Protein AF-A0A7X2STI9-F1 (afdb_monomer)

Structure (mmCIF, N/CA/C/O backbone):
data_AF-A0A7X2STI9-F1
#
_entry.id   AF-A0A7X2STI9-F1
#
loop_
_atom_site.group_PDB
_atom_site.id
_atom_site.type_symbol
_atom_site.label_atom_id
_atom_site.label_alt_id
_atom_site.label_comp_id
_atom_site.label_asym_id
_atom_site.label_entity_id
_atom_site.label_seq_id
_atom_site.pdbx_PDB_ins_code
_atom_site.Cartn_x
_atom_site.Cartn_y
_atom_site.Cartn_z
_atom_site.occupancy
_atom_site.B_iso_or_equiv
_atom_site.auth_seq_id
_atom_site.auth_comp_id
_atom_site.auth_asym_id
_atom_site.auth_atom_id
_atom_site.pdbx_PDB_model_num
ATOM 1 N N . VAL A 1 1 ? 14.026 2.721 -34.056 1.00 85.12 1 VAL A N 1
ATOM 2 C CA . VAL A 1 1 ? 12.592 3.107 -34.039 1.00 85.12 1 VAL A CA 1
ATOM 3 C C . VAL A 1 1 ? 12.156 3.541 -32.645 1.00 85.12 1 VAL A C 1
ATOM 5 O O . VAL A 1 1 ? 11.765 4.688 -32.508 1.00 85.12 1 VAL A O 1
ATOM 8 N N . LEU A 1 2 ? 12.327 2.706 -31.613 1.00 88.25 2 LEU A N 1
ATOM 9 C CA . LEU A 1 2 ? 11.952 3.031 -30.224 1.00 88.25 2 LEU A CA 1
ATOM 10 C C . LEU A 1 2 ? 12.595 4.317 -29.671 1.00 88.25 2 LEU A C 1
ATOM 12 O O . LEU A 1 2 ? 11.921 5.094 -29.005 1.00 88.25 2 LEU A O 1
ATOM 16 N N . GLU A 1 3 ? 13.867 4.571 -29.996 1.00 89.25 3 GLU A N 1
ATOM 17 C CA . GLU A 1 3 ? 14.583 5.804 -29.615 1.00 89.25 3 GLU A CA 1
ATOM 18 C C . GLU A 1 3 ? 13.965 7.045 -30.282 1.00 89.25 3 GLU A C 1
ATOM 20 O O . GLU A 1 3 ? 13.629 8.012 -29.610 1.00 89.25 3 GLU A O 1
ATOM 25 N N . LYS A 1 4 ? 13.665 6.968 -31.588 1.00 91.19 4 LYS A N 1
ATOM 26 C CA . LYS A 1 4 ? 12.944 8.030 -32.319 1.00 91.19 4 LYS A CA 1
ATOM 27 C C . LYS A 1 4 ? 11.525 8.262 -31.784 1.00 91.19 4 LYS A C 1
ATOM 29 O O . LYS A 1 4 ? 11.004 9.361 -31.891 1.00 91.19 4 LYS A O 1
ATOM 34 N N . GLN A 1 5 ? 10.897 7.228 -31.227 1.00 91.94 5 GLN A N 1
ATOM 35 C CA . GLN A 1 5 ? 9.570 7.302 -30.606 1.00 91.94 5 GLN A CA 1
ATOM 36 C C . GLN A 1 5 ? 9.618 7.724 -29.124 1.00 91.94 5 GLN A C 1
ATOM 38 O O . GLN A 1 5 ? 8.564 7.850 -28.487 1.00 91.94 5 GLN A O 1
ATOM 43 N N . GLY A 1 6 ? 10.819 7.937 -28.576 1.00 92.81 6 GLY A N 1
ATOM 44 C CA . GLY A 1 6 ? 11.047 8.400 -27.211 1.00 92.81 6 GLY A CA 1
ATOM 45 C C . GLY A 1 6 ? 10.831 7.343 -26.128 1.00 92.81 6 GLY A C 1
ATOM 46 O O . GLY A 1 6 ? 10.652 7.713 -24.974 1.00 92.81 6 GLY A O 1
ATOM 47 N N . PHE A 1 7 ? 10.804 6.048 -26.459 1.00 94.25 7 PHE A N 1
ATOM 48 C CA . PHE A 1 7 ? 10.651 4.969 -25.468 1.00 94.25 7 PHE A CA 1
ATOM 49 C C . PHE A 1 7 ? 11.977 4.566 -24.808 1.00 94.25 7 PHE A C 1
ATOM 51 O O . PHE A 1 7 ? 11.981 4.073 -23.685 1.00 94.25 7 PHE A O 1
ATOM 58 N N . ILE A 1 8 ? 13.107 4.780 -25.478 1.00 94.12 8 ILE A N 1
ATOM 59 C CA . ILE A 1 8 ? 14.442 4.516 -24.929 1.00 94.12 8 ILE A CA 1
ATOM 60 C C . ILE A 1 8 ? 15.345 5.722 -25.181 1.00 94.12 8 ILE A C 1
ATOM 62 O O . ILE A 1 8 ? 15.178 6.402 -26.192 1.00 94.12 8 ILE A O 1
ATOM 66 N N . THR A 1 9 ? 16.286 5.974 -24.278 1.00 92.19 9 THR A N 1
ATOM 67 C CA . THR A 1 9 ? 17.222 7.105 -24.329 1.00 92.19 9 THR A CA 1
ATOM 68 C C . THR A 1 9 ? 18.651 6.654 -24.031 1.00 92.19 9 THR A C 1
ATOM 70 O O . THR A 1 9 ? 18.864 5.557 -23.511 1.00 92.19 9 THR A O 1
ATOM 73 N N . LYS A 1 10 ? 19.633 7.491 -24.368 1.00 89.06 10 LYS A N 1
ATOM 74 C CA . LYS A 1 10 ? 21.035 7.341 -23.968 1.00 89.06 10 LYS A CA 1
ATOM 75 C C . LYS A 1 10 ? 21.370 8.358 -22.878 1.00 89.06 10 LYS A C 1
ATOM 77 O O . LYS A 1 10 ? 21.097 9.537 -23.058 1.00 89.06 10 LYS A O 1
ATOM 82 N N . GLU A 1 11 ? 22.032 7.907 -21.817 1.00 81.00 11 GLU A N 1
ATOM 83 C CA . GLU A 1 11 ? 22.562 8.792 -20.762 1.00 81.00 11 GLU A CA 1
ATOM 84 C C . GLU A 1 11 ? 23.889 9.452 -21.177 1.00 81.00 11 GLU A C 1
ATOM 86 O O . GLU A 1 11 ? 24.138 10.621 -20.894 1.00 81.00 11 GLU A O 1
ATOM 91 N N . HIS A 1 12 ? 24.728 8.727 -21.928 1.00 85.00 12 HIS A N 1
ATOM 92 C CA . HIS A 1 12 ? 25.977 9.237 -22.502 1.00 85.00 12 HIS A CA 1
ATOM 93 C C . HIS A 1 12 ? 26.165 8.760 -23.947 1.00 85.00 12 HIS A C 1
ATOM 95 O O . HIS A 1 12 ? 25.553 7.783 -24.386 1.00 85.00 12 HIS A O 1
ATOM 101 N N . SER A 1 13 ? 27.041 9.432 -24.698 1.00 76.75 13 SER A N 1
ATOM 102 C CA . SER A 1 13 ? 27.266 9.180 -26.130 1.00 76.75 13 SER A CA 1
ATOM 103 C C . SER A 1 13 ? 27.685 7.732 -26.439 1.00 76.75 13 SER A C 1
ATOM 105 O O . SER A 1 13 ? 27.204 7.148 -27.420 1.00 76.75 13 SER A O 1
ATOM 107 N N . SER A 1 14 ? 28.501 7.131 -25.567 1.00 76.75 14 SER A N 1
ATOM 108 C CA . SER A 1 14 ? 29.017 5.758 -25.663 1.00 76.75 14 SER A CA 1
ATOM 109 C C . SER A 1 14 ? 28.209 4.706 -24.889 1.00 76.75 14 SER A C 1
ATOM 111 O O . SER A 1 14 ? 28.535 3.523 -24.966 1.00 76.75 14 SER A O 1
ATOM 113 N N . SER A 1 15 ? 27.144 5.089 -24.178 1.00 81.12 15 SER A N 1
ATOM 114 C CA . SER A 1 15 ? 26.366 4.154 -23.358 1.00 81.12 15 SER A CA 1
ATOM 115 C C . SER A 1 15 ? 25.336 3.351 -24.159 1.00 81.12 15 SER A C 1
ATOM 117 O O . SER A 1 15 ? 24.900 3.729 -25.256 1.00 81.12 15 SER A O 1
ATOM 119 N N . GLY A 1 16 ? 24.903 2.235 -23.561 1.00 85.81 16 GLY A N 1
ATOM 120 C CA . GLY A 1 16 ? 23.682 1.533 -23.954 1.00 85.81 16 GLY A CA 1
ATOM 121 C C . GLY A 1 16 ? 22.433 2.414 -23.808 1.00 85.81 16 GLY A C 1
ATOM 122 O O . GLY A 1 16 ? 22.506 3.551 -23.340 1.00 85.81 16 GLY A O 1
ATOM 123 N N . ARG A 1 17 ? 21.272 1.895 -24.226 1.00 89.69 17 ARG A N 1
ATOM 124 C CA . ARG A 1 17 ? 19.998 2.602 -24.039 1.00 89.69 17 ARG A CA 1
ATOM 125 C C . ARG A 1 17 ? 19.312 2.154 -22.755 1.00 89.69 17 ARG A C 1
ATOM 127 O O . ARG A 1 17 ? 19.320 0.963 -22.455 1.00 89.69 17 ARG A O 1
ATOM 134 N N . ILE A 1 18 ? 18.660 3.088 -22.074 1.00 92.69 18 ILE A N 1
ATOM 135 C CA . ILE A 1 18 ? 17.766 2.816 -20.947 1.00 92.69 18 ILE A CA 1
ATOM 136 C C . ILE A 1 18 ? 16.326 3.218 -21.297 1.00 92.69 18 ILE A C 1
ATOM 138 O O . ILE A 1 18 ? 16.126 4.057 -22.183 1.00 92.69 18 ILE A O 1
ATOM 142 N N . PRO A 1 19 ? 15.304 2.631 -20.652 1.00 94.31 19 PRO A N 1
ATOM 143 C CA . PRO A 1 19 ? 13.924 3.061 -20.837 1.00 94.31 19 PRO A CA 1
ATOM 144 C C . PRO A 1 19 ? 13.751 4.514 -20.397 1.00 94.31 19 PRO A C 1
ATOM 146 O O . PRO A 1 19 ? 14.183 4.897 -19.314 1.00 94.31 19 PRO A O 1
ATOM 149 N N . SER A 1 20 ? 13.069 5.313 -21.211 1.00 94.44 20 SER A N 1
ATOM 150 C CA . SER A 1 20 ? 12.525 6.584 -20.733 1.00 94.44 20 SER A CA 1
ATOM 151 C C . SER A 1 20 ? 11.319 6.322 -19.823 1.00 94.44 20 SER A C 1
ATOM 153 O O . SER A 1 20 ? 10.796 5.205 -19.785 1.00 94.44 20 SER A O 1
ATOM 155 N N . LEU A 1 21 ? 10.786 7.359 -19.167 1.00 95.06 21 LEU A N 1
ATOM 156 C CA . LEU A 1 21 ? 9.521 7.252 -18.426 1.00 95.06 21 LEU A CA 1
ATOM 157 C C . LEU A 1 21 ? 8.390 6.674 -19.298 1.00 95.06 21 LEU A C 1
ATOM 159 O O . LEU A 1 21 ? 7.634 5.807 -18.861 1.00 95.06 21 LEU A O 1
ATOM 163 N N . LYS A 1 22 ? 8.315 7.112 -20.561 1.00 95.25 22 LYS A N 1
ATOM 164 C CA . LYS A 1 22 ? 7.351 6.617 -21.552 1.00 95.25 22 LYS A CA 1
ATOM 165 C C . LYS A 1 22 ? 7.599 5.143 -21.890 1.00 95.25 22 LYS A C 1
ATOM 167 O O . LYS A 1 22 ? 6.649 4.373 -21.992 1.00 95.25 22 LYS A O 1
ATOM 172 N N . GLY A 1 23 ? 8.866 4.751 -22.042 1.00 96.06 23 GLY A N 1
ATOM 173 C CA . GLY A 1 23 ? 9.295 3.356 -22.211 1.00 96.06 23 GLY A CA 1
ATOM 174 C C . GLY A 1 23 ? 8.860 2.465 -21.067 1.00 96.06 23 GLY A C 1
ATOM 175 O O . GLY A 1 23 ? 8.238 1.428 -21.284 1.00 96.06 23 GLY A O 1
ATOM 176 N N . TYR A 1 24 ? 9.160 2.904 -19.850 1.00 94.94 24 TYR A N 1
ATOM 177 C CA . TYR A 1 24 ? 8.841 2.174 -18.637 1.00 94.94 24 TYR A CA 1
ATOM 178 C C . TYR A 1 24 ? 7.329 2.016 -18.456 1.00 94.94 24 TYR A C 1
ATOM 180 O O . TYR A 1 24 ? 6.855 0.908 -18.222 1.00 94.94 24 TYR A O 1
ATOM 188 N N . ARG A 1 25 ? 6.552 3.090 -18.657 1.00 95.12 25 ARG A N 1
ATOM 189 C CA . ARG A 1 25 ? 5.084 3.038 -18.613 1.00 95.12 25 ARG A CA 1
ATOM 190 C C . ARG A 1 25 ? 4.520 2.063 -19.648 1.00 95.12 25 ARG A C 1
ATOM 192 O O . ARG A 1 25 ? 3.729 1.204 -19.291 1.00 95.12 25 ARG A O 1
ATOM 199 N N . TYR A 1 26 ? 4.990 2.124 -20.895 1.00 94.81 26 TYR A N 1
ATOM 200 C CA . TYR A 1 26 ? 4.547 1.195 -21.939 1.00 94.81 26 TYR A CA 1
ATOM 201 C C . TYR A 1 26 ? 4.853 -0.266 -21.589 1.00 94.81 26 TYR A C 1
ATOM 203 O O . TYR A 1 26 ? 4.012 -1.136 -21.812 1.00 94.81 26 TYR A O 1
ATOM 211 N N . TYR A 1 27 ? 6.036 -0.535 -21.027 1.00 93.31 27 TYR A N 1
ATOM 212 C CA . TYR A 1 27 ? 6.410 -1.864 -20.549 1.00 93.31 27 TYR A CA 1
ATOM 213 C C . TYR A 1 27 ? 5.455 -2.360 -19.457 1.00 93.31 27 TYR A C 1
ATOM 215 O O . TYR A 1 27 ? 4.930 -3.465 -19.579 1.00 93.31 27 TYR A O 1
ATOM 223 N N . VAL A 1 28 ? 5.178 -1.535 -18.443 1.00 92.75 28 VAL A N 1
ATOM 224 C CA . VAL A 1 28 ? 4.238 -1.868 -17.360 1.00 92.75 28 VAL A CA 1
ATOM 225 C C . VAL A 1 28 ? 2.829 -2.125 -17.896 1.00 92.75 28 VAL A C 1
ATOM 227 O O . VAL A 1 28 ? 2.218 -3.120 -17.526 1.00 92.75 28 VAL A O 1
ATOM 230 N N . ASP A 1 29 ? 2.338 -1.272 -18.793 1.00 92.75 29 ASP A N 1
ATOM 231 C CA . ASP A 1 29 ? 0.945 -1.319 -19.240 1.00 92.75 29 ASP A CA 1
ATOM 232 C C . ASP A 1 29 ? 0.673 -2.443 -20.261 1.00 92.75 29 ASP A C 1
ATOM 234 O O . ASP A 1 29 ? -0.456 -2.917 -20.358 1.00 92.75 29 ASP A O 1
ATOM 238 N N . ASN A 1 30 ? 1.680 -2.872 -21.039 1.00 93.31 30 ASN A N 1
ATOM 239 C CA . ASN A 1 30 ? 1.467 -3.770 -22.190 1.00 93.31 30 ASN A CA 1
ATOM 240 C C . ASN A 1 30 ? 2.268 -5.077 -22.146 1.00 93.31 30 ASN A C 1
ATOM 242 O O . ASN A 1 30 ? 1.900 -6.037 -22.822 1.00 93.31 30 ASN A O 1
ATOM 246 N N . LEU A 1 31 ? 3.395 -5.116 -21.430 1.00 91.69 31 LEU A N 1
ATOM 247 C CA . LEU A 1 31 ? 4.354 -6.226 -21.512 1.00 91.69 31 LEU A CA 1
ATOM 248 C C . LEU A 1 31 ? 4.511 -6.971 -20.184 1.00 91.69 31 LEU A C 1
ATOM 250 O O . LEU A 1 31 ? 4.725 -8.186 -20.190 1.00 91.69 31 LEU A O 1
ATOM 254 N N . VAL A 1 32 ? 4.385 -6.274 -19.053 1.00 90.25 32 VAL A N 1
ATOM 255 C CA . VAL A 1 32 ? 4.416 -6.894 -17.726 1.00 90.25 32 VAL A CA 1
ATOM 256 C C . VAL A 1 32 ? 3.164 -7.736 -17.529 1.00 90.25 32 VAL A C 1
ATOM 258 O O . VAL A 1 32 ? 2.038 -7.251 -17.598 1.00 90.25 32 VAL A O 1
ATOM 261 N N . LYS A 1 33 ? 3.363 -9.020 -17.232 1.00 85.44 33 LYS A N 1
ATOM 262 C CA . LYS A 1 33 ? 2.294 -9.894 -16.748 1.00 85.44 33 LYS A CA 1
ATOM 263 C C . LYS A 1 33 ? 2.317 -9.901 -15.220 1.00 85.44 33 LYS A C 1
ATOM 265 O O . LYS A 1 33 ? 3.411 -9.987 -14.657 1.00 85.44 33 LYS A O 1
ATOM 270 N N . PRO A 1 34 ? 1.154 -9.857 -14.544 1.00 79.56 34 PRO A N 1
ATOM 271 C CA . PRO A 1 34 ? 1.103 -9.990 -13.096 1.00 79.56 34 PRO A CA 1
ATOM 272 C C . PRO A 1 34 ? 1.804 -11.278 -12.667 1.00 79.56 34 PRO A C 1
ATOM 274 O O . PRO A 1 34 ? 1.475 -12.369 -13.144 1.00 79.56 34 PRO A O 1
ATOM 277 N N . VAL A 1 35 ? 2.782 -11.152 -11.775 1.00 78.44 35 VAL A N 1
ATOM 278 C CA . VAL A 1 35 ? 3.419 -12.315 -11.161 1.00 78.44 35 VAL A CA 1
ATOM 279 C C . VAL A 1 35 ? 2.394 -12.961 -10.236 1.00 78.44 35 VAL A C 1
ATOM 281 O O . VAL A 1 35 ? 1.764 -12.286 -9.421 1.00 78.44 35 VAL A O 1
ATOM 284 N N . LYS A 1 36 ? 2.198 -14.275 -10.368 1.00 81.25 36 LYS A N 1
ATOM 285 C CA . LYS A 1 36 ? 1.363 -15.017 -9.421 1.00 81.25 36 LYS A CA 1
ATOM 286 C C . LYS A 1 36 ? 2.079 -15.059 -8.074 1.00 81.25 36 LYS A C 1
ATOM 288 O O . LYS A 1 36 ? 3.204 -15.544 -7.999 1.00 81.25 36 LYS A O 1
ATOM 293 N N . ILE A 1 37 ? 1.412 -14.576 -7.031 1.00 80.12 37 ILE A N 1
ATOM 294 C CA . ILE A 1 37 ? 1.896 -14.705 -5.656 1.00 80.12 37 ILE A CA 1
ATOM 295 C C . ILE A 1 37 ? 1.876 -16.190 -5.286 1.00 80.12 37 ILE A C 1
ATOM 297 O O . ILE A 1 37 ? 0.901 -16.897 -5.557 1.00 80.12 37 ILE A O 1
ATOM 301 N N . ASP A 1 38 ? 2.961 -16.679 -4.696 1.00 86.56 38 ASP A N 1
ATOM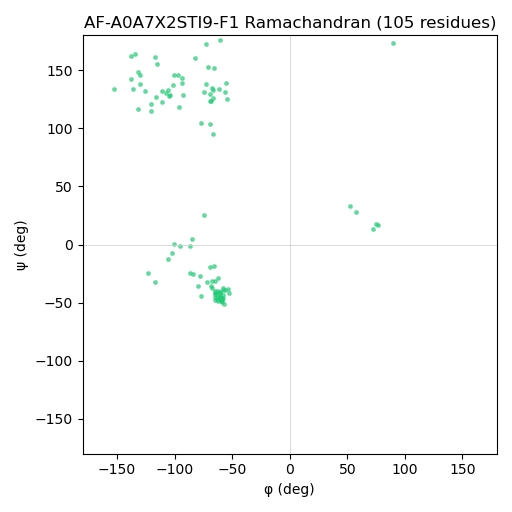 302 C CA . ASP A 1 38 ? 3.054 -18.072 -4.289 1.00 86.56 38 ASP A CA 1
ATOM 303 C C . ASP A 1 38 ? 2.142 -18.371 -3.080 1.00 86.56 38 ASP A C 1
ATOM 305 O O . ASP A 1 38 ? 1.835 -17.516 -2.245 1.00 86.56 38 ASP A O 1
ATOM 309 N N . SER A 1 39 ? 1.707 -19.626 -2.961 1.00 87.69 39 SER A N 1
ATOM 310 C CA . SER A 1 39 ? 0.777 -20.042 -1.901 1.00 87.69 39 SER A CA 1
ATOM 311 C C . SER A 1 39 ? 1.353 -19.957 -0.479 1.00 87.69 39 SER A C 1
ATOM 313 O O . 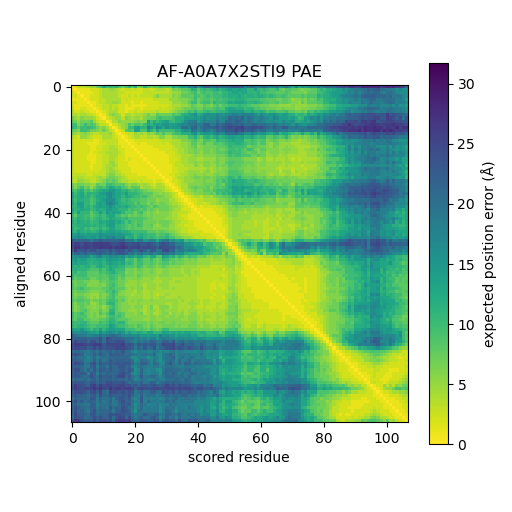SER A 1 39 ? 0.590 -19.993 0.488 1.00 87.69 39 SER A O 1
ATOM 315 N N . LYS A 1 40 ? 2.681 -19.902 -0.317 1.00 88.00 40 LYS A N 1
ATOM 316 C CA . LYS A 1 40 ? 3.330 -19.740 0.988 1.00 88.00 40 LYS A CA 1
ATOM 317 C C . LYS A 1 40 ? 3.227 -18.281 1.421 1.00 88.00 40 LYS A C 1
ATOM 319 O O . LYS A 1 40 ? 2.806 -18.040 2.544 1.00 88.00 40 LYS A O 1
ATOM 324 N N . SER A 1 41 ? 3.487 -17.336 0.521 1.00 82.94 41 SER A N 1
ATOM 325 C CA . SER A 1 41 ? 3.298 -15.903 0.765 1.00 82.94 41 SER A CA 1
ATOM 326 C C . SER A 1 41 ? 1.855 -15.575 1.148 1.00 82.94 41 SER A C 1
ATOM 328 O O . SER A 1 41 ? 1.632 -14.879 2.135 1.00 82.94 41 SER A O 1
ATOM 330 N N . VAL A 1 42 ? 0.865 -16.157 0.458 1.00 87.12 42 VAL A N 1
ATOM 331 C CA . VAL A 1 42 ? -0.558 -15.988 0.817 1.00 87.12 42 VAL A CA 1
ATOM 332 C C . VAL A 1 42 ? -0.847 -16.479 2.238 1.00 87.12 42 VAL A C 1
ATOM 334 O O . VAL A 1 42 ? -1.484 -15.772 3.015 1.00 87.12 42 VAL A O 1
ATOM 337 N N . ARG A 1 43 ? -0.351 -17.666 2.605 1.00 88.06 43 ARG A N 1
ATOM 338 C CA . ARG A 1 43 ? -0.538 -18.226 3.952 1.00 88.06 43 ARG A CA 1
ATOM 339 C C . ARG A 1 43 ? 0.158 -17.399 5.029 1.00 88.06 43 ARG A C 1
ATOM 341 O O . ARG A 1 43 ? -0.430 -17.177 6.082 1.00 88.06 43 ARG A O 1
ATOM 348 N N . SER A 1 44 ? 1.366 -16.909 4.757 1.00 84.62 44 SER A N 1
ATOM 349 C CA . SER A 1 44 ? 2.078 -16.003 5.660 1.00 84.62 44 SER A CA 1
ATOM 350 C C . SER A 1 44 ? 1.265 -14.734 5.913 1.00 84.62 44 SER A C 1
ATOM 352 O O . SER A 1 44 ? 1.039 -14.386 7.067 1.00 84.62 44 SER A O 1
ATOM 354 N N . ILE A 1 45 ? 0.740 -14.098 4.859 1.00 85.50 45 ILE A N 1
ATOM 355 C CA . ILE A 1 45 ? -0.122 -12.912 4.988 1.00 85.50 45 ILE A CA 1
ATOM 356 C C . ILE A 1 45 ? -1.358 -13.240 5.833 1.00 85.50 45 ILE A C 1
ATOM 358 O O . ILE A 1 45 ? -1.635 -12.539 6.799 1.00 85.50 45 ILE A O 1
ATOM 362 N N . GLN A 1 46 ? -2.065 -14.334 5.535 1.00 86.31 46 GLN A N 1
ATOM 363 C CA . GLN A 1 46 ? -3.248 -14.753 6.299 1.00 86.31 46 GLN A CA 1
ATOM 364 C C . GLN A 1 46 ? -2.945 -14.986 7.785 1.00 86.31 46 GLN A C 1
ATOM 366 O O . GLN A 1 46 ? -3.741 -14.597 8.635 1.00 86.31 46 GLN A O 1
ATOM 371 N N . SER A 1 47 ? -1.791 -15.577 8.108 1.00 84.88 47 SER A N 1
ATOM 372 C CA . SER A 1 47 ? -1.394 -15.821 9.500 1.00 84.88 47 SER A CA 1
ATOM 373 C C . SER A 1 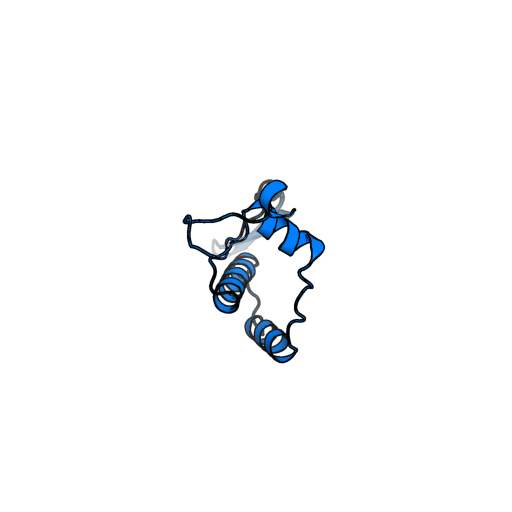47 ? -1.158 -14.536 10.299 1.00 84.88 47 SER A C 1
ATOM 375 O O . SER A 1 47 ? -1.456 -14.503 11.489 1.00 84.88 47 SER A O 1
ATOM 377 N N . LEU A 1 48 ? -0.699 -13.459 9.649 1.00 81.19 48 LEU A N 1
ATOM 378 C CA . LEU A 1 48 ? -0.478 -12.161 10.296 1.00 81.19 48 LEU A CA 1
ATOM 379 C C . LEU A 1 48 ? -1.801 -11.514 10.736 1.00 81.19 48 LEU A C 1
ATOM 381 O O . LEU A 1 48 ? -1.871 -10.855 11.773 1.00 81.19 48 LEU A O 1
ATOM 385 N N . PHE A 1 49 ? -2.883 -11.771 10.003 1.00 80.44 49 PHE A N 1
ATOM 386 C CA . PHE A 1 49 ? -4.220 -11.285 10.344 1.00 80.44 49 PHE A CA 1
ATOM 387 C C . PHE A 1 49 ? -4.985 -12.187 11.333 1.00 80.44 49 PHE A C 1
ATOM 389 O O . PHE A 1 49 ? -6.147 -11.918 11.627 1.00 80.44 49 PHE A O 1
ATOM 396 N N . GLY A 1 50 ? -4.371 -13.250 11.863 1.00 70.56 50 GLY A N 1
ATOM 397 C CA . GLY A 1 50 ? -5.050 -14.222 12.722 1.00 70.56 50 GLY A CA 1
ATOM 398 C C . GLY A 1 50 ? -5.381 -13.738 14.147 1.00 70.56 50 GLY A C 1
ATOM 399 O O . GLY A 1 50 ? -4.528 -13.182 14.836 1.00 70.56 50 GLY A O 1
ATOM 400 N N . ASN A 1 51 ? -6.598 -14.091 14.591 1.00 58.28 51 ASN A N 1
ATOM 401 C CA . ASN A 1 51 ? -7.065 -14.323 15.974 1.00 58.28 51 ASN A CA 1
ATOM 402 C C . ASN A 1 51 ? -7.371 -13.169 16.949 1.00 58.28 51 ASN A C 1
ATOM 404 O O . ASN A 1 51 ? -7.579 -13.448 18.128 1.00 58.28 51 ASN A O 1
ATOM 408 N N . GLU A 1 52 ? -7.543 -11.921 16.512 1.00 63.53 52 GLU A N 1
ATOM 409 C CA . GLU A 1 52 ? -7.997 -10.853 17.422 1.00 63.53 52 GLU A CA 1
ATOM 410 C C . GLU A 1 52 ? -9.039 -9.933 16.782 1.00 63.53 52 GLU A C 1
ATOM 412 O O . GLU A 1 52 ? -8.946 -9.590 15.603 1.00 63.53 52 GLU A O 1
ATOM 417 N N . TYR A 1 53 ? -10.024 -9.503 17.579 1.00 61.62 53 TYR A N 1
ATOM 418 C CA . TYR A 1 53 ? -10.896 -8.386 17.222 1.00 61.62 53 TYR A CA 1
ATOM 419 C C . TYR A 1 53 ? -10.050 -7.110 17.196 1.00 61.62 53 TYR A C 1
ATOM 421 O O . TYR A 1 53 ? -9.811 -6.499 18.235 1.00 61.62 53 TYR A O 1
ATOM 429 N N . ARG A 1 54 ? -9.566 -6.729 16.013 1.00 68.69 54 ARG A N 1
ATOM 430 C CA . ARG A 1 54 ? -8.803 -5.493 15.803 1.00 68.69 54 ARG A CA 1
ATOM 431 C C . ARG A 1 54 ? -9.707 -4.395 15.282 1.00 68.69 54 ARG A C 1
ATOM 433 O O . ARG A 1 54 ? -10.643 -4.649 14.519 1.00 68.69 54 ARG A O 1
ATOM 440 N N . ARG A 1 55 ? -9.420 -3.157 15.681 1.00 78.12 55 ARG A N 1
ATOM 441 C CA . ARG A 1 55 ? -10.096 -1.995 15.094 1.00 78.12 55 ARG A CA 1
ATOM 442 C C . ARG A 1 55 ? -9.696 -1.876 13.624 1.00 78.12 55 ARG A C 1
ATOM 444 O O . ARG A 1 55 ? -8.592 -2.254 13.242 1.00 78.12 55 ARG A O 1
ATOM 451 N N . VAL A 1 56 ? -10.575 -1.306 12.802 1.00 79.94 56 VAL A N 1
ATOM 452 C CA . VAL A 1 56 ? -10.318 -1.113 11.362 1.00 79.94 56 VAL A CA 1
ATOM 453 C C . VAL A 1 56 ? -9.001 -0.367 11.118 1.00 79.94 56 VAL A C 1
ATOM 455 O O . VAL A 1 56 ? -8.244 -0.743 10.228 1.00 79.94 56 VAL A O 1
ATOM 458 N N . ASP A 1 57 ? -8.678 0.624 11.950 1.00 81.19 57 ASP A N 1
ATOM 459 C CA . ASP A 1 57 ? -7.426 1.381 11.836 1.00 81.19 57 ASP A CA 1
ATOM 460 C C . ASP A 1 57 ? -6.177 0.508 12.019 1.00 81.19 57 ASP A C 1
ATOM 462 O O . ASP A 1 57 ? -5.215 0.642 11.268 1.00 81.19 57 ASP A O 1
ATOM 466 N N . GLU A 1 58 ? -6.213 -0.436 12.961 1.00 84.19 58 GLU A N 1
ATOM 467 C CA . GLU A 1 58 ? -5.103 -1.361 13.225 1.00 84.19 58 GLU A CA 1
ATOM 468 C C . GLU A 1 58 ? -4.913 -2.332 12.051 1.00 84.19 58 GLU A C 1
ATOM 470 O O . GLU A 1 58 ? -3.788 -2.669 11.684 1.00 84.19 58 GLU A O 1
ATOM 475 N N . ILE A 1 59 ? -6.013 -2.745 11.410 1.00 85.44 59 ILE A N 1
ATOM 476 C CA . ILE A 1 59 ? -5.973 -3.580 10.202 1.00 85.44 5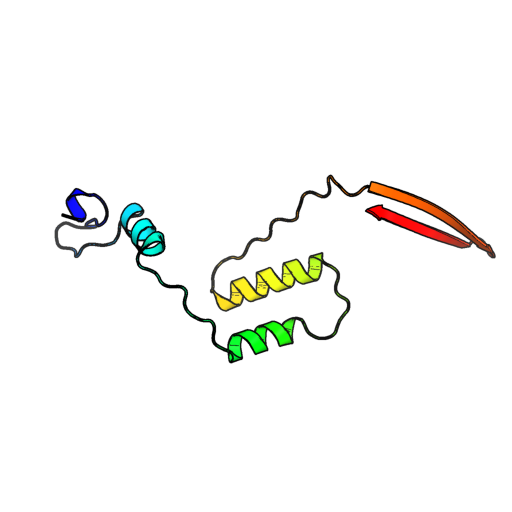9 ILE A CA 1
ATOM 477 C C . ILE A 1 59 ? -5.328 -2.812 9.040 1.00 85.44 59 ILE A C 1
ATOM 479 O O . ILE A 1 59 ? -4.513 -3.377 8.304 1.00 85.44 59 ILE A O 1
ATOM 483 N N . ILE A 1 60 ? -5.668 -1.531 8.872 1.00 87.12 60 ILE A N 1
ATOM 484 C CA . ILE A 1 60 ? -5.118 -0.670 7.816 1.00 87.12 60 ILE A CA 1
ATOM 485 C C . ILE A 1 60 ? -3.613 -0.455 8.024 1.00 87.12 60 ILE A C 1
ATOM 487 O O . ILE A 1 60 ? -2.834 -0.655 7.089 1.00 87.12 60 ILE A O 1
ATOM 491 N N . GLU A 1 61 ? -3.193 -0.115 9.243 1.00 87.62 61 GLU A N 1
ATOM 492 C CA . GLU A 1 61 ? -1.781 0.083 9.589 1.00 87.62 61 GLU A CA 1
ATOM 493 C C . GLU A 1 61 ? -0.959 -1.194 9.363 1.00 87.62 61 GLU A C 1
ATOM 495 O O . GLU A 1 61 ? 0.079 -1.172 8.695 1.00 87.62 61 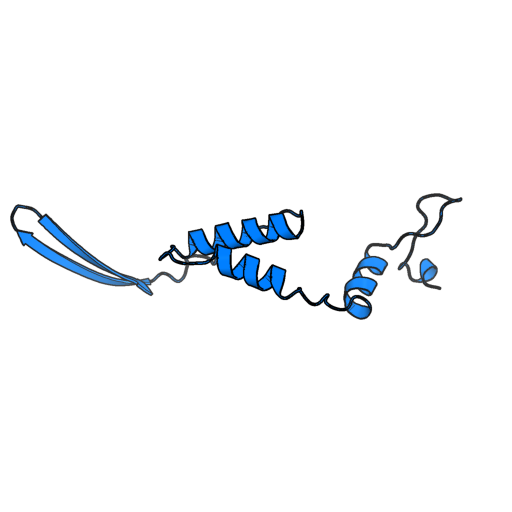GLU A O 1
ATOM 500 N N . MET A 1 62 ? -1.465 -2.338 9.836 1.00 88.31 62 MET A N 1
ATOM 501 C CA . MET A 1 62 ? -0.818 -3.633 9.634 1.00 88.31 62 MET A CA 1
ATOM 502 C C . MET A 1 62 ? -0.687 -3.980 8.147 1.00 88.31 62 MET A C 1
ATOM 504 O O . MET A 1 62 ? 0.363 -4.449 7.709 1.00 88.31 62 MET A O 1
ATOM 508 N N . SER A 1 63 ? -1.724 -3.713 7.352 1.00 89.50 63 SER A N 1
ATOM 509 C CA . SER A 1 63 ? -1.702 -3.952 5.905 1.00 89.50 63 SER A CA 1
ATOM 510 C C . SER A 1 63 ? -0.622 -3.122 5.209 1.00 89.50 63 SER A C 1
ATOM 512 O O . SER A 1 63 ? 0.114 -3.649 4.372 1.00 89.50 63 SER A O 1
ATOM 514 N N . ALA A 1 64 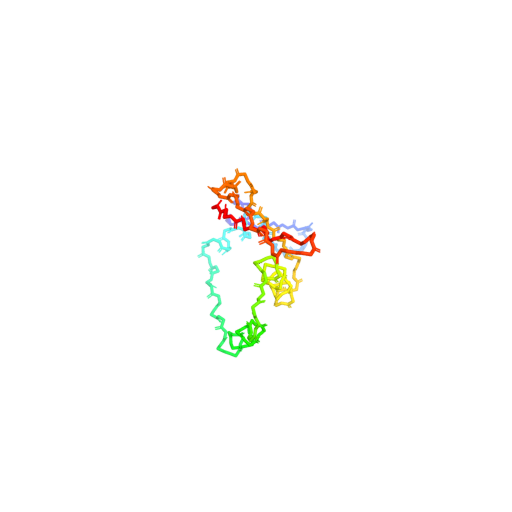? -0.482 -1.846 5.582 1.00 92.06 64 ALA A N 1
ATOM 515 C CA . ALA A 1 64 ? 0.569 -0.973 5.064 1.00 92.06 64 ALA A CA 1
ATOM 516 C C . ALA A 1 64 ? 1.959 -1.518 5.399 1.00 92.06 64 ALA A C 1
ATOM 518 O O . ALA A 1 64 ? 2.832 -1.586 4.532 1.00 92.06 64 ALA A O 1
ATOM 519 N N . LYS A 1 65 ? 2.146 -1.957 6.648 1.00 90.88 65 LYS A N 1
ATOM 520 C CA . LYS A 1 65 ? 3.414 -2.508 7.124 1.00 90.88 65 LYS A CA 1
ATOM 521 C C . LYS A 1 65 ? 3.802 -3.775 6.363 1.00 90.88 65 LYS A C 1
ATOM 523 O O . LYS A 1 65 ? 4.910 -3.849 5.840 1.00 90.88 65 LYS A O 1
ATOM 528 N N . ILE A 1 66 ? 2.868 -4.715 6.217 1.00 88.88 66 ILE A N 1
ATOM 529 C CA . ILE A 1 66 ? 3.065 -5.951 5.446 1.00 88.88 66 ILE A CA 1
ATOM 530 C C . ILE A 1 66 ? 3.433 -5.636 3.992 1.00 88.88 66 ILE A C 1
ATOM 532 O O . ILE A 1 66 ? 4.370 -6.222 3.454 1.00 88.88 66 ILE A O 1
ATOM 536 N N . LEU A 1 67 ? 2.723 -4.705 3.348 1.00 90.12 67 LEU A N 1
ATOM 537 C CA . LEU A 1 67 ? 2.998 -4.329 1.960 1.00 90.12 67 LEU A CA 1
ATOM 538 C C . LEU A 1 67 ? 4.383 -3.688 1.806 1.00 90.12 67 LEU A C 1
ATOM 540 O O . LEU A 1 67 ? 5.097 -3.978 0.843 1.00 90.12 67 LEU A O 1
ATOM 54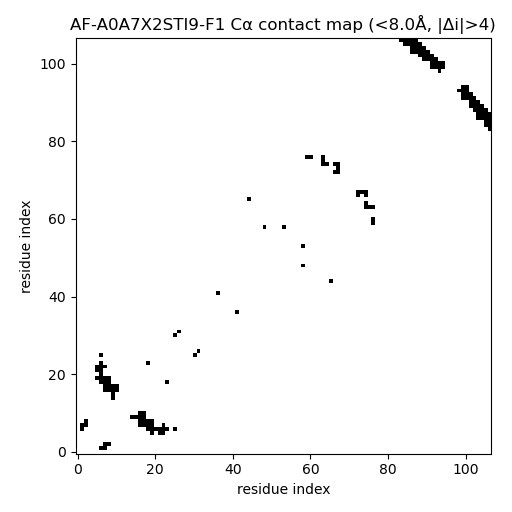4 N N . SER A 1 68 ? 4.769 -2.839 2.757 1.00 94.06 68 SER A N 1
ATOM 545 C CA . SER A 1 68 ? 6.085 -2.211 2.770 1.00 94.06 68 SER A CA 1
ATOM 546 C C . SER A 1 68 ? 7.199 -3.248 2.909 1.00 94.06 68 SER A C 1
ATOM 548 O O . SER A 1 68 ? 8.131 -3.248 2.108 1.00 94.06 68 SER A O 1
ATOM 550 N N . ASP A 1 69 ? 7.056 -4.193 3.840 1.00 88.81 69 ASP A N 1
ATOM 551 C CA . ASP A 1 69 ? 8.047 -5.245 4.085 1.00 88.81 69 ASP A CA 1
ATOM 552 C C . ASP A 1 69 ? 8.154 -6.233 2.908 1.00 88.81 69 ASP A C 1
ATOM 554 O O . ASP A 1 69 ? 9.251 -6.661 2.554 1.00 88.81 69 ASP A O 1
ATOM 558 N N . LEU A 1 70 ? 7.036 -6.569 2.251 1.00 85.25 70 LEU A N 1
ATOM 559 C CA . LEU A 1 70 ? 7.028 -7.488 1.103 1.00 85.25 70 LEU A CA 1
ATOM 560 C C . LEU A 1 70 ? 7.640 -6.888 -0.164 1.00 85.25 70 LEU A C 1
ATOM 562 O O . LEU A 1 70 ? 8.180 -7.617 -0.994 1.00 85.25 70 LEU A O 1
ATOM 566 N N . THR A 1 71 ? 7.497 -5.579 -0.350 1.00 87.38 71 THR A N 1
ATOM 567 C CA . THR A 1 71 ? 7.897 -4.906 -1.593 1.00 87.38 71 THR A CA 1
ATOM 568 C C . THR A 1 71 ? 9.181 -4.097 -1.438 1.00 87.38 71 THR A C 1
ATOM 570 O O . THR A 1 71 ? 9.778 -3.706 -2.437 1.00 87.38 71 THR A O 1
ATOM 573 N N . ASN A 1 72 ? 9.626 -3.877 -0.197 1.00 91.12 72 ASN A N 1
ATOM 574 C CA . ASN A 1 72 ? 10.750 -3.021 0.166 1.00 91.12 72 ASN A CA 1
ATOM 575 C C . ASN A 1 72 ? 10.581 -1.561 -0.314 1.00 91.12 72 ASN A C 1
ATOM 577 O O . ASN A 1 72 ? 11.563 -0.855 -0.560 1.00 91.12 72 ASN A O 1
ATOM 581 N N . TYR A 1 73 ? 9.327 -1.118 -0.449 1.00 93.69 73 TYR A N 1
ATOM 582 C CA . TYR A 1 73 ? 8.932 0.250 -0.787 1.00 93.69 73 TYR A CA 1
ATOM 583 C C . TYR A 1 73 ? 8.131 0.884 0.349 1.00 93.69 73 TYR A C 1
ATOM 585 O O . TYR A 1 73 ? 7.552 0.202 1.193 1.00 93.69 73 TYR A O 1
ATOM 593 N N . THR A 1 74 ? 8.047 2.211 0.345 1.00 95.06 74 THR A N 1
ATOM 594 C CA . THR A 1 74 ? 7.147 2.942 1.239 1.00 95.06 74 THR A CA 1
ATOM 595 C C . THR A 1 74 ? 5.692 2.644 0.878 1.00 95.06 74 THR A C 1
ATOM 597 O O . THR A 1 74 ? 5.281 2.855 -0.263 1.00 95.06 74 THR A O 1
ATOM 600 N N . ALA A 1 75 ? 4.905 2.201 1.857 1.00 94.75 75 ALA A N 1
ATOM 601 C CA . ALA A 1 75 ? 3.459 2.060 1.732 1.00 94.75 75 ALA A CA 1
ATOM 602 C C . ALA A 1 75 ? 2.757 3.236 2.425 1.00 94.75 75 ALA A C 1
ATOM 604 O O . ALA A 1 75 ? 3.147 3.636 3.520 1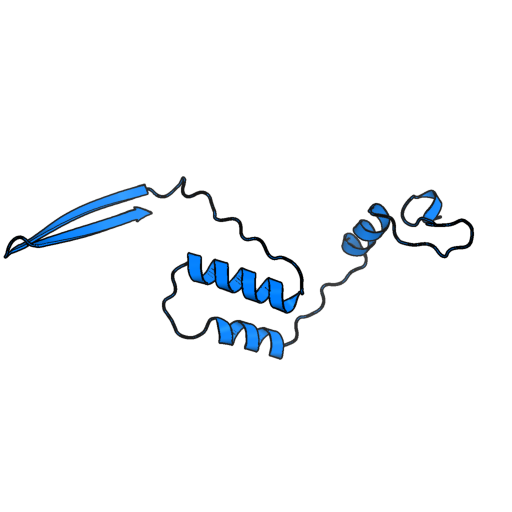.00 94.75 75 ALA A O 1
ATOM 605 N N . ILE A 1 76 ? 1.724 3.788 1.787 1.00 92.19 76 ILE A N 1
ATOM 606 C CA . ILE A 1 76 ? 0.923 4.898 2.317 1.00 92.19 76 ILE A CA 1
ATOM 607 C C . ILE A 1 76 ? -0.542 4.471 2.299 1.00 92.19 76 ILE A C 1
ATOM 609 O O . ILE A 1 76 ? -1.031 3.976 1.283 1.00 92.19 76 ILE A O 1
ATOM 613 N N . THR A 1 77 ? -1.245 4.683 3.409 1.00 86.75 77 THR A N 1
ATOM 614 C CA . THR A 1 77 ? -2.688 4.444 3.517 1.00 86.75 77 THR A CA 1
ATOM 615 C C . THR A 1 77 ? -3.438 5.760 3.557 1.00 86.75 77 THR A C 1
ATOM 617 O O . THR A 1 77 ? -3.121 6.640 4.356 1.00 86.75 77 THR A O 1
ATOM 620 N N . LEU A 1 78 ? -4.463 5.873 2.719 1.00 82.69 78 LEU A N 1
ATOM 621 C CA . LEU A 1 78 ? -5.407 6.981 2.747 1.00 82.69 78 LEU A CA 1
ATOM 622 C C . LEU A 1 78 ? -6.617 6.537 3.562 1.00 82.69 78 LEU A C 1
ATOM 624 O O . LEU A 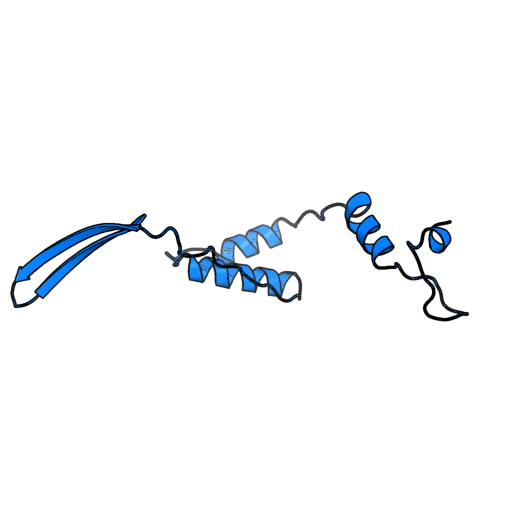1 78 ? -7.280 5.562 3.206 1.00 82.69 78 LEU A O 1
ATOM 628 N N . ARG A 1 79 ? -6.884 7.229 4.669 1.00 71.62 79 ARG A N 1
ATOM 629 C CA . ARG A 1 79 ? -8.104 6.995 5.439 1.00 71.62 79 ARG A CA 1
ATOM 630 C C . ARG A 1 79 ? -9.268 7.616 4.661 1.00 71.62 79 ARG A C 1
ATOM 632 O O . ARG A 1 79 ? -9.124 8.765 4.239 1.00 71.62 79 ARG A O 1
ATOM 639 N N . PRO A 1 80 ? -10.384 6.898 4.445 1.00 67.50 80 PRO A N 1
ATOM 640 C CA . PRO A 1 80 ? -11.577 7.534 3.905 1.00 67.50 80 PRO A CA 1
ATOM 641 C C . PRO A 1 80 ? -11.961 8.711 4.810 1.00 67.50 80 PRO A C 1
ATOM 643 O O . PRO A 1 80 ? -11.827 8.618 6.035 1.00 67.50 80 PRO A O 1
ATOM 646 N N . GLU A 1 81 ? -12.365 9.834 4.211 1.00 67.88 81 GLU A N 1
ATOM 647 C CA . GLU A 1 81 ? -12.814 10.993 4.980 1.00 67.88 81 GLU A CA 1
ATOM 648 C C . GLU A 1 81 ? -13.958 10.562 5.905 1.00 67.88 81 GLU A C 1
ATOM 650 O O . GLU A 1 81 ? -14.907 9.906 5.482 1.00 67.88 81 GLU A O 1
ATOM 655 N N . ALA A 1 82 ? -13.871 10.921 7.187 1.00 65.25 82 ALA A N 1
ATOM 656 C CA . ALA A 1 82 ? -14.898 10.613 8.184 1.00 65.25 82 ALA A CA 1
ATOM 657 C C . ALA A 1 82 ? -16.154 11.498 8.025 1.00 65.25 82 ALA A C 1
ATOM 659 O O . ALA A 1 82 ? -16.857 11.759 8.999 1.00 65.25 82 ALA A O 1
ATOM 660 N N . SER A 1 83 ? -16.411 12.004 6.816 1.00 63.34 83 SER A N 1
ATOM 661 C CA . SER A 1 83 ? -17.497 12.935 6.511 1.00 63.34 83 SER A CA 1
ATOM 662 C C . SER A 1 83 ? -18.880 12.295 6.614 1.00 63.34 83 SER A C 1
ATOM 664 O O . SER A 1 83 ? -19.862 13.014 6.777 1.00 63.34 83 SER A O 1
ATOM 666 N N . ASP A 1 84 ? -18.954 10.963 6.562 1.00 68.56 84 ASP A N 1
ATOM 667 C CA . ASP A 1 84 ? -20.219 10.227 6.549 1.00 68.56 84 ASP A CA 1
ATOM 668 C C . ASP A 1 84 ? -20.616 9.632 7.904 1.00 68.56 84 ASP A C 1
ATOM 670 O O . ASP A 1 84 ? -21.690 9.042 7.990 1.00 68.56 84 ASP A O 1
ATOM 674 N N . LEU A 1 85 ? -19.820 9.825 8.967 1.00 73.62 85 LEU A N 1
ATOM 675 C CA . LEU A 1 85 ? -20.173 9.311 10.292 1.00 73.62 85 LEU A CA 1
ATOM 676 C C . LEU A 1 85 ? -21.380 10.083 10.847 1.00 73.62 85 LEU A C 1
ATOM 678 O O . LEU A 1 85 ? -21.246 11.215 11.322 1.00 73.62 85 LEU A O 1
ATOM 682 N N . LYS A 1 86 ? -22.566 9.476 10.817 1.00 82.50 86 LYS A N 1
ATOM 683 C CA . LYS A 1 86 ? -23.788 10.078 11.369 1.00 82.50 86 LYS A CA 1
ATOM 684 C C . LYS A 1 86 ? -24.135 9.424 12.690 1.00 82.50 86 LYS A C 1
ATOM 686 O O . LYS A 1 86 ? -24.235 8.209 12.783 1.00 82.50 86 LYS A O 1
ATOM 691 N N . LEU A 1 87 ? -24.361 10.237 13.720 1.00 87.31 87 LEU A N 1
ATOM 692 C CA . LEU A 1 87 ? -24.912 9.759 14.983 1.00 87.31 87 LEU A CA 1
ATOM 693 C C . LEU A 1 87 ? -26.419 9.533 14.811 1.00 87.31 87 LEU A C 1
ATOM 695 O O . LEU A 1 87 ? -27.193 10.486 14.776 1.00 87.31 87 LEU A O 1
ATOM 699 N N . GLU A 1 88 ? -26.832 8.275 14.713 1.00 91.06 88 GLU A N 1
ATOM 700 C CA . GLU A 1 88 ? -28.239 7.889 14.570 1.00 91.06 88 GLU A CA 1
ATOM 701 C C . GLU A 1 88 ? -28.947 7.741 15.921 1.00 91.06 88 GLU A C 1
ATOM 703 O O . GLU A 1 88 ? -30.168 7.870 16.011 1.00 91.06 88 GLU A O 1
ATOM 708 N N . GLY A 1 89 ? -28.201 7.469 16.994 1.00 89.00 89 GLY A N 1
ATOM 709 C CA . GLY A 1 89 ? -28.793 7.213 18.300 1.00 89.00 89 GLY A CA 1
ATOM 710 C C . GLY A 1 89 ? -27.888 7.575 19.464 1.00 89.00 89 GLY A C 1
ATOM 711 O O . GLY A 1 89 ? -26.721 7.195 19.514 1.00 89.00 89 GLY A O 1
ATOM 712 N N . PHE A 1 90 ? -28.474 8.259 20.444 1.00 94.50 90 PHE A N 1
ATOM 713 C CA . PHE A 1 90 ? -27.849 8.580 21.720 1.00 94.50 90 PHE A CA 1
ATOM 714 C C . PHE A 1 90 ? -28.819 8.231 22.847 1.00 94.50 90 PHE A C 1
ATOM 716 O O . PHE A 1 90 ? -29.917 8.785 22.926 1.00 94.50 90 PHE A O 1
ATOM 723 N N . ARG A 1 91 ? -28.442 7.282 23.707 1.00 93.75 91 ARG A N 1
ATOM 724 C CA . ARG A 1 91 ? -29.249 6.881 24.866 1.00 93.75 91 ARG A CA 1
ATOM 725 C C . ARG A 1 91 ? -28.408 6.863 26.128 1.00 93.75 91 ARG A C 1
ATOM 727 O O . ARG A 1 91 ? -27.283 6.375 26.124 1.00 93.75 91 ARG A O 1
ATOM 734 N N . MET A 1 92 ? -28.994 7.358 27.212 1.00 94.62 92 MET A N 1
ATOM 735 C CA . MET A 1 92 ? -28.415 7.310 28.549 1.00 94.62 92 MET A CA 1
ATOM 736 C C . MET A 1 92 ? -29.303 6.462 29.448 1.00 94.62 92 MET A C 1
ATOM 738 O O . MET A 1 92 ? -30.508 6.695 29.530 1.00 94.62 92 MET A O 1
ATOM 742 N N . VAL A 1 93 ? -28.705 5.476 30.109 1.00 95.56 93 VAL A N 1
ATOM 743 C CA . VAL A 1 93 ? -29.393 4.583 31.043 1.00 95.56 93 VAL A CA 1
ATOM 744 C C . VAL A 1 93 ? -28.733 4.729 32.415 1.00 95.56 93 VAL A C 1
ATOM 746 O O . VAL A 1 93 ? -27.552 4.401 32.549 1.00 95.56 93 VAL A O 1
ATOM 749 N N . PRO A 1 94 ? -29.439 5.244 33.437 1.00 94.50 94 PRO A N 1
ATOM 750 C CA . PRO A 1 94 ? -28.888 5.331 34.784 1.00 94.50 94 PRO A CA 1
ATOM 751 C C . PRO A 1 94 ? -28.703 3.926 35.366 1.00 94.50 94 PRO A C 1
ATOM 753 O O . PRO A 1 94 ? -29.601 3.092 35.276 1.00 94.50 94 PRO A O 1
ATOM 756 N N . LEU A 1 95 ? -27.544 3.674 35.978 1.00 95.06 95 LEU A N 1
ATOM 757 C CA . LEU A 1 95 ? -27.221 2.392 36.621 1.00 95.06 95 LEU A CA 1
ATOM 758 C C . LEU A 1 95 ? -27.352 2.442 38.156 1.00 95.06 95 LEU A C 1
ATOM 760 O O . LEU A 1 95 ? -27.261 1.410 38.815 1.00 95.06 95 LEU A O 1
ATOM 764 N N . GLY A 1 96 ? -27.588 3.628 38.729 1.00 91.44 96 GLY A N 1
ATOM 765 C CA . GLY A 1 96 ? -27.549 3.866 40.178 1.00 91.44 96 GLY A CA 1
ATOM 766 C C . GLY A 1 96 ? -26.150 4.260 40.666 1.00 91.44 96 GLY A C 1
ATOM 767 O O . GLY A 1 96 ? -25.199 4.281 39.892 1.00 91.44 96 GLY A O 1
ATOM 768 N N . ASN A 1 97 ? -26.019 4.640 41.943 1.00 92.94 97 ASN A N 1
ATOM 769 C CA . ASN A 1 97 ? -24.742 5.043 42.568 1.00 92.94 97 ASN A CA 1
ATOM 770 C C . ASN A 1 97 ? -23.966 6.144 41.812 1.00 92.94 97 ASN A C 1
ATOM 772 O O . ASN A 1 97 ? -22.738 6.154 41.798 1.00 92.94 97 ASN A O 1
ATOM 776 N N . GLY A 1 98 ? -24.682 7.064 41.156 1.00 93.50 98 GLY A N 1
ATOM 777 C CA . GLY A 1 98 ? -24.071 8.128 40.354 1.00 93.50 98 GLY A CA 1
ATOM 778 C C . GLY A 1 98 ? -23.459 7.660 39.026 1.00 93.50 98 GLY A C 1
ATOM 779 O O . GLY A 1 98 ? -22.726 8.422 38.406 1.00 93.50 98 GLY A O 1
ATOM 780 N N . GLN A 1 99 ? -23.748 6.433 38.575 1.00 95.50 99 GLN A N 1
ATOM 781 C CA . GLN A 1 99 ? -23.269 5.886 37.304 1.00 95.50 99 GLN A CA 1
ATOM 782 C C . GLN A 1 99 ? -24.341 5.944 36.206 1.00 95.50 99 GLN A C 1
ATOM 784 O O . GLN A 1 99 ? -25.537 5.757 36.454 1.00 95.50 99 GLN A O 1
ATOM 789 N N . VAL A 1 100 ? -23.896 6.161 34.966 1.00 95.44 100 VAL A N 1
ATOM 790 C CA . VAL A 1 100 ? -24.732 6.206 33.758 1.00 95.44 100 VAL A CA 1
ATOM 791 C C . VAL A 1 100 ? -24.036 5.430 32.640 1.00 95.44 100 VAL A C 1
ATOM 793 O O . VAL A 1 100 ? -22.846 5.618 32.402 1.00 95.44 100 VAL A O 1
ATOM 796 N N . MET A 1 101 ? -24.783 4.579 31.939 1.00 95.12 101 MET A N 1
ATOM 797 C CA . MET A 1 101 ? -24.349 3.930 30.703 1.00 95.12 101 MET A CA 1
ATOM 798 C C . MET A 1 101 ? -24.782 4.767 29.501 1.00 95.12 101 MET A C 1
ATOM 800 O O . MET A 1 101 ? -25.960 5.106 29.374 1.00 95.12 101 MET A O 1
ATOM 804 N N . VAL A 1 102 ? -23.844 5.063 28.604 1.00 95.56 102 VAL A N 1
ATOM 805 C CA . VAL A 1 102 ? -24.110 5.766 27.343 1.00 95.56 102 VAL A CA 1
ATOM 806 C C . VAL A 1 102 ? -24.058 4.762 26.197 1.00 95.56 102 VAL A C 1
ATOM 808 O O . VAL A 1 102 ? -23.080 4.035 26.052 1.00 95.56 102 VAL A O 1
ATOM 811 N N . ILE A 1 103 ? -25.108 4.731 25.379 1.00 94.38 103 ILE A N 1
ATOM 812 C CA . ILE A 1 103 ? -25.190 3.925 24.160 1.00 94.38 103 ILE A CA 1
ATOM 813 C C . ILE A 1 103 ? -25.177 4.879 22.965 1.00 94.38 103 ILE A C 1
ATOM 815 O O . ILE A 1 103 ? -26.046 5.748 22.851 1.00 94.38 103 ILE A O 1
ATOM 819 N N . LEU A 1 104 ? -24.202 4.686 22.078 1.00 93.38 104 LEU A N 1
ATOM 820 C CA . LEU A 1 104 ? -24.028 5.425 20.829 1.00 93.38 104 LEU A CA 1
ATOM 821 C C . LEU A 1 104 ? -24.315 4.494 19.651 1.00 93.38 104 LEU A C 1
ATOM 823 O O . LEU A 1 104 ? -23.798 3.380 19.608 1.00 93.38 104 LEU A O 1
ATOM 827 N N . VAL A 1 105 ? -25.120 4.957 18.700 1.00 91.12 105 VAL A N 1
ATOM 828 C CA . VAL A 1 105 ? -25.353 4.284 17.417 1.00 91.12 105 VAL A CA 1
ATOM 829 C C . VAL A 1 105 ? -24.920 5.245 16.324 1.00 91.12 105 VAL A C 1
ATOM 831 O O . VAL A 1 105 ? -25.434 6.362 16.264 1.00 91.12 105 VAL A O 1
ATOM 834 N N . ALA A 1 106 ? -23.963 4.830 15.501 1.00 86.50 106 ALA A N 1
ATOM 835 C CA . ALA A 1 106 ? -23.468 5.615 14.381 1.00 86.50 106 ALA A CA 1
ATOM 836 C C . ALA A 1 106 ? -23.457 4.774 13.099 1.00 86.50 106 ALA A C 1
ATOM 838 O O . ALA A 1 106 ? -23.212 3.566 13.173 1.00 86.50 106 ALA A O 1
ATOM 839 N N . SER A 1 107 ? -23.719 5.425 11.965 1.00 76.19 107 SER A N 1
ATOM 840 C CA . SER A 1 107 ? -23.635 4.873 10.605 1.00 76.19 107 SER A CA 1
ATOM 841 C C . SER A 1 107 ? -22.461 5.466 9.848 1.00 76.19 107 SER A C 1
ATOM 843 O O . SER A 1 107 ? -22.269 6.694 10.025 1.00 76.19 107 SER A O 1
#

Secondary structure (DSSP, 8-state):
-TTTTTSEEESSTTS-EEE-HHHHHHHHHHTPPPPPPPHHHHHHHHHHT-S----HHHHHHHHHHHHHHHHTS----PPPPGGG--EEEEEEEEEETTEEEEEEEE-

Radius of gyration: 25.87 Å; Cα contacts (8 Å, |Δi|>4): 83; chains: 1; bounding box: 58×33×77 Å

pLDDT: mean 86.48, std 8.76, range [58.28, 96.06]

Sequence (107 aa):
VLEKQGFITKEHSSSGRIPSLKGYRYYVDNLVKPVKIDSKSVRSIQSLFGNEYRRVDEIIEMSAKILSDLTNYTAITLRPEASDLKLEGFRMVPLGNGQVMVILVAS

Foldseek 3Di:
DCVVVQQWDDPDPPDDIDGDPNVVVCCVVPPDDDDDDDPVLVVVVVVQVDDDDDDPVVVQVSVQVSVCVVVVDHGDDDDPPPPQWDFPDWDWDDPDPPDIDIDTDID

Solvent-accessible surface area (backbone atoms only — not comparable to full-atom values): 6836 Å² total; per-residue (Å²): 107,54,53,85,73,50,28,31,43,62,91,46,96,88,51,69,76,46,69,27,75,61,24,48,50,50,39,58,77,73,66,58,69,86,78,80,79,52,75,63,60,55,50,52,55,53,58,73,72,59,91,66,97,67,57,71,67,58,52,52,53,50,51,34,51,52,52,17,70,76,68,76,46,92,56,85,83,82,77,77,77,78,82,69,69,41,80,78,41,80,46,78,45,78,72,55,97,92,41,70,48,78,48,80,38,73,84

Mean predicted aligned error: 10.57 Å

Organism: NCBI:txid1624

InterPro domains:
  IPR002571 Heat-inducible transcription repressor HrcA [PTHR34824] (2-106)
  IPR021153 Heat-inducible transcription repressor HrcA, C-terminal [PF01628] (57-106)
  IPR023120 Winged helix-turn-helix transcription repressor, HrcA, inserted dimerising domain superfamily [G3DSA:3.30.390.60] (81-105)
  IPR029016 GAF-like domain superfamily [G3DSA:3.30.450.40] (56-80)
  IPR036388 Winged helix-like DNA-binding domain superfamily [G3DSA:1.10.10.10] (1-37)